Protein AF-A0A523AVU7-F1 (afdb_monomer_lite)

Secondary structure (DSSP, 8-state):
---EEE-HHHHHHH--HHHHHHHHHHHHHHHHTT-EE-PPPEEEEEGGGTEEEEEEEEEETTTTEEEEEEEEE-TTGGGGT--SEEEEEEEE-TTT--EEEEEE-HHHHHHHHHHHHHHHHHHHS-TT------S--SHHHHHHHH-

pLDDT: mean 96.7, std 2.9, range [71.38, 98.81]

Radius of gyration: 16.62 Å; chains: 1; bounding box: 50×32×41 Å

Foldseek 3Di:
DDAAEAEPVNCVVVDDLVVLLVVLLVVVVQVVVVQKDWDDKDKDDDVVQQKIKIKTWMAGNVVQWTKIKIKMAGPCCVVVVGDRIWMWMWTARNVPRDTHYIYTCPVVVLSNLLSNLVNCCVVPPDPPDDDDDDDDDDSNSVNVVVD

Sequence (147 aa):
MRVLLLRESEIKELLSMRESIAAVEEAFRQKGEGKVQMPPKSYIFFPKYEGDFRVMPAYLEVGEEAGVKVVNVHPGNPKRGLPTIMATILLIDPSTGVPLAIMGGALITALRTGAAGGVAARYLARKDSRVVGMVGAGVQARAQLRA

Structure (mmCIF, N/CA/C/O backbone):
data_AF-A0A523AVU7-F1
#
_entry.id   AF-A0A523AVU7-F1
#
loop_
_atom_site.group_PDB
_atom_site.id
_atom_site.type_symbol
_atom_site.label_atom_id
_atom_site.label_alt_id
_atom_site.label_comp_id
_atom_site.label_asym_id
_atom_site.label_entity_id
_atom_site.label_seq_id
_atom_site.pdbx_PDB_ins_code
_atom_site.Cartn_x
_atom_site.Cartn_y
_atom_site.Cartn_z
_atom_site.occupancy
_atom_site.B_iso_or_equiv
_atom_site.auth_seq_id
_atom_site.auth_comp_id
_atom_site.auth_asym_id
_atom_site.auth_atom_id
_atom_site.pdbx_PDB_model_num
ATOM 1 N N . MET A 1 1 ? 22.924 -10.688 11.057 1.00 71.38 1 MET A N 1
ATOM 2 C CA . MET A 1 1 ? 21.687 -9.965 10.688 1.00 71.38 1 MET A CA 1
ATOM 3 C C . MET A 1 1 ? 20.763 -10.934 9.966 1.00 71.38 1 MET A C 1
ATOM 5 O O . MET A 1 1 ? 21.224 -11.574 9.029 1.00 71.38 1 MET A O 1
ATOM 9 N N . ARG A 1 2 ? 19.515 -11.102 10.417 1.00 88.19 2 ARG A N 1
ATOM 10 C CA . ARG A 1 2 ? 18.530 -11.995 9.783 1.00 88.19 2 ARG A CA 1
ATOM 11 C C . ARG A 1 2 ? 17.360 -11.144 9.297 1.00 88.19 2 ARG A C 1
ATOM 13 O O . ARG A 1 2 ? 16.652 -10.589 10.123 1.00 88.19 2 ARG A O 1
ATOM 20 N N . VAL A 1 3 ? 17.191 -11.045 7.981 1.00 96.69 3 VAL A N 1
ATOM 21 C CA . VAL A 1 3 ? 16.072 -10.326 7.352 1.00 96.69 3 VAL A CA 1
ATOM 22 C C . VAL A 1 3 ? 14.966 -11.331 7.053 1.00 96.69 3 VAL A C 1
ATOM 24 O O . VAL A 1 3 ? 15.235 -12.379 6.461 1.00 96.69 3 VAL A O 1
ATOM 27 N N . LEU A 1 4 ? 13.735 -11.038 7.467 1.00 98.06 4 LEU A N 1
ATOM 28 C CA . LEU A 1 4 ? 12.583 -11.882 7.159 1.00 98.06 4 LEU A CA 1
ATOM 29 C C . LEU A 1 4 ? 12.179 -11.707 5.689 1.00 98.06 4 LEU A C 1
ATOM 31 O O . LEU A 1 4 ? 12.066 -10.586 5.201 1.00 98.06 4 LEU A O 1
ATOM 35 N N . LEU A 1 5 ? 11.930 -12.808 4.984 1.00 98.12 5 LEU A N 1
ATOM 36 C CA . LEU A 1 5 ? 11.362 -12.777 3.637 1.00 98.12 5 LEU A CA 1
ATOM 37 C C . LEU A 1 5 ? 9.912 -13.246 3.706 1.00 98.12 5 LEU A C 1
ATOM 39 O O . LEU A 1 5 ? 9.667 -14.369 4.136 1.00 98.12 5 LEU A O 1
ATOM 43 N N . LEU A 1 6 ? 8.972 -12.401 3.276 1.00 97.88 6 LEU A N 1
ATOM 44 C CA . LEU A 1 6 ? 7.550 -12.748 3.201 1.00 97.88 6 LEU A CA 1
ATOM 45 C C . LEU A 1 6 ? 7.078 -12.761 1.751 1.00 97.88 6 LEU A C 1
ATOM 47 O O . LEU A 1 6 ? 7.090 -11.746 1.045 1.00 97.88 6 LEU A O 1
ATOM 51 N N . ARG A 1 7 ? 6.629 -13.929 1.304 1.00 95.81 7 ARG A N 1
ATOM 52 C CA . ARG A 1 7 ? 6.039 -14.131 -0.018 1.00 95.81 7 ARG A CA 1
ATOM 53 C C . ARG A 1 7 ? 4.612 -13.594 -0.037 1.00 95.81 7 ARG A C 1
ATOM 55 O O . ARG A 1 7 ? 3.928 -13.566 0.981 1.00 95.81 7 ARG A O 1
ATOM 62 N N . GLU A 1 8 ? 4.115 -13.256 -1.225 1.00 92.19 8 GLU A N 1
ATOM 63 C CA . GLU A 1 8 ? 2.710 -12.851 -1.422 1.00 92.19 8 GLU A CA 1
ATOM 64 C C . GLU A 1 8 ? 1.706 -13.871 -0.852 1.00 92.19 8 GLU A C 1
ATOM 66 O O . GLU A 1 8 ? 0.659 -13.485 -0.335 1.00 92.19 8 GLU A O 1
ATOM 71 N N . SER A 1 9 ? 2.023 -15.171 -0.914 1.00 93.69 9 SER A N 1
ATOM 72 C CA . SER A 1 9 ? 1.179 -16.231 -0.348 1.00 93.69 9 SER A CA 1
ATOM 73 C C . SER A 1 9 ? 1.063 -16.144 1.172 1.00 93.69 9 SER A C 1
ATOM 75 O O . SER A 1 9 ? -0.029 -16.314 1.697 1.00 93.69 9 SER A O 1
ATOM 77 N N . GLU A 1 10 ? 2.158 -15.830 1.864 1.00 96.44 10 GLU A N 1
ATOM 78 C CA . GLU A 1 10 ? 2.186 -15.694 3.326 1.00 96.44 10 GLU A CA 1
ATOM 79 C C . GLU A 1 10 ? 1.459 -14.417 3.752 1.00 96.44 10 GLU A C 1
ATOM 81 O O . GLU A 1 10 ? 0.654 -14.425 4.674 1.00 96.44 10 GLU A O 1
ATOM 86 N N . ILE A 1 11 ? 1.642 -13.324 3.008 1.00 95.50 11 ILE A N 1
ATOM 87 C CA . ILE A 1 11 ? 0.934 -12.060 3.255 1.00 95.50 11 ILE A CA 1
ATOM 88 C C . ILE A 1 11 ? -0.582 -12.243 3.167 1.00 95.50 11 ILE A C 1
ATOM 90 O O . ILE A 1 11 ? -1.322 -11.660 3.956 1.00 95.50 11 ILE A O 1
ATOM 94 N N . LYS A 1 12 ? -1.057 -13.061 2.223 1.00 93.25 12 LYS A N 1
ATOM 95 C CA . LYS A 1 12 ? -2.485 -13.357 2.064 1.00 93.25 12 LYS A CA 1
ATOM 96 C C . LYS A 1 12 ? -3.096 -14.035 3.291 1.00 93.25 12 LYS A C 1
ATOM 98 O O . LYS A 1 12 ? -4.284 -13.849 3.538 1.00 93.25 12 LYS A O 1
ATOM 103 N N . GLU A 1 13 ? -2.310 -14.814 4.022 1.00 95.81 13 GLU A N 1
ATOM 104 C CA . GLU A 1 13 ? -2.744 -15.497 5.244 1.00 95.81 13 GLU A CA 1
ATOM 105 C C . GLU A 1 13 ? -2.652 -14.588 6.477 1.00 95.81 13 GLU A C 1
ATOM 107 O O . GLU A 1 13 ? -3.384 -14.792 7.440 1.00 95.81 13 GLU A O 1
ATOM 112 N N . LEU A 1 14 ? -1.793 -13.564 6.428 1.00 96.19 14 LEU A N 1
ATOM 113 C CA . LEU A 1 14 ? -1.485 -12.685 7.559 1.00 96.19 14 LEU A CA 1
ATOM 114 C C . LEU A 1 14 ? -2.253 -11.357 7.569 1.00 96.19 14 LEU A C 1
ATOM 116 O O . LEU A 1 14 ? -2.301 -10.712 8.610 1.00 96.19 14 LEU A O 1
ATOM 120 N N . LEU A 1 15 ? -2.796 -10.908 6.431 1.00 95.94 15 LEU A N 1
ATOM 121 C CA . LEU A 1 15 ? -3.375 -9.569 6.305 1.00 95.94 15 LEU A CA 1
ATOM 122 C C . LEU A 1 15 ? -4.810 -9.595 5.770 1.00 95.94 15 LEU A C 1
ATOM 124 O O . LEU A 1 15 ? -5.065 -9.965 4.620 1.00 95.94 15 LEU A O 1
ATOM 128 N N . SER A 1 16 ? -5.749 -9.096 6.573 1.00 97.38 16 SER A N 1
ATOM 129 C CA . SER A 1 16 ? -7.146 -8.911 6.175 1.00 97.38 16 SER A CA 1
ATOM 130 C C . SER A 1 16 ? -7.462 -7.486 5.695 1.00 97.38 16 SER A C 1
ATOM 132 O O . SER A 1 16 ? -6.743 -6.518 5.963 1.00 97.38 16 SER A O 1
ATOM 134 N N . MET A 1 17 ? -8.601 -7.328 5.004 1.00 97.94 17 MET A N 1
ATOM 135 C CA . MET A 1 17 ? -9.120 -6.001 4.637 1.00 97.94 17 MET A CA 1
ATOM 136 C C . MET A 1 17 ? -9.482 -5.166 5.873 1.00 97.94 17 MET A C 1
ATOM 138 O O . MET A 1 17 ? -9.216 -3.970 5.904 1.00 97.94 17 MET A O 1
ATOM 142 N N . ARG A 1 18 ? -10.047 -5.792 6.914 1.00 98.00 18 ARG A N 1
ATOM 143 C CA . ARG A 1 18 ? -10.430 -5.103 8.154 1.00 98.00 18 ARG A CA 1
ATOM 144 C C . ARG A 1 18 ? -9.218 -4.482 8.849 1.00 98.00 18 ARG A C 1
ATOM 146 O O . ARG A 1 18 ? -9.272 -3.315 9.225 1.00 98.00 18 ARG A O 1
ATOM 153 N N . GLU A 1 19 ? -8.137 -5.244 8.988 1.00 97.94 19 GLU A N 1
ATOM 154 C CA . GLU A 1 19 ? -6.875 -4.747 9.555 1.00 97.94 19 GLU A CA 1
ATOM 155 C C . GLU A 1 19 ? -6.265 -3.664 8.668 1.00 97.94 19 GLU A C 1
ATOM 157 O O . GLU A 1 19 ? -5.802 -2.645 9.171 1.00 97.94 19 GLU A O 1
ATOM 162 N N . SER A 1 20 ? -6.348 -3.830 7.344 1.00 98.38 20 SER A N 1
ATOM 163 C CA . SER A 1 20 ? -5.880 -2.818 6.393 1.00 98.38 20 SER A CA 1
ATOM 164 C C . SER A 1 20 ? -6.632 -1.489 6.540 1.00 98.38 20 SER A C 1
ATOM 166 O O . SER A 1 20 ? -6.003 -0.438 6.479 1.00 98.38 20 SER A O 1
ATOM 168 N N . ILE A 1 21 ? -7.954 -1.510 6.752 1.00 98.75 21 ILE A N 1
ATOM 169 C CA . ILE A 1 21 ? -8.760 -0.304 7.016 1.00 98.75 21 ILE A CA 1
ATOM 170 C C . ILE A 1 21 ? -8.300 0.375 8.300 1.00 98.75 21 ILE A C 1
ATOM 172 O O . ILE A 1 21 ? -8.019 1.569 8.267 1.00 98.75 21 ILE A O 1
ATOM 176 N N . ALA A 1 22 ? -8.171 -0.377 9.395 1.00 98.31 22 ALA A N 1
ATOM 177 C CA . ALA A 1 22 ? -7.743 0.177 10.677 1.00 98.31 22 ALA A CA 1
ATOM 178 C C . ALA A 1 22 ? -6.342 0.808 10.592 1.00 98.31 22 ALA A C 1
ATOM 180 O O . ALA A 1 22 ? -6.157 1.950 11.003 1.00 98.31 22 ALA A O 1
ATOM 181 N N . ALA A 1 23 ? -5.377 0.106 9.988 1.00 98.00 23 ALA A N 1
ATOM 182 C CA . ALA A 1 23 ? -4.013 0.605 9.822 1.00 98.00 23 ALA A CA 1
ATOM 183 C C . ALA A 1 23 ? -3.950 1.854 8.926 1.00 98.00 23 ALA A C 1
ATOM 185 O O . ALA A 1 23 ? -3.214 2.795 9.212 1.00 98.00 23 ALA A O 1
ATOM 186 N N . VAL A 1 24 ? -4.729 1.890 7.839 1.00 98.62 24 VAL A N 1
ATOM 187 C CA . VAL A 1 24 ? -4.770 3.047 6.933 1.00 98.62 24 VAL A CA 1
ATOM 188 C C . VAL A 1 24 ? -5.460 4.251 7.577 1.00 98.62 24 VAL A C 1
ATOM 190 O O . VAL A 1 24 ? -4.990 5.374 7.404 1.00 98.62 24 VAL A O 1
ATOM 193 N N . GLU A 1 25 ? -6.552 4.038 8.310 1.00 98.69 25 GLU A N 1
ATOM 194 C CA . GLU A 1 25 ? -7.254 5.087 9.058 1.00 98.69 25 GLU A CA 1
ATOM 195 C C . GLU A 1 25 ? -6.325 5.735 10.088 1.00 98.69 25 GLU A C 1
ATOM 197 O O . GLU A 1 25 ? -6.197 6.959 10.129 1.00 98.69 25 GLU A O 1
ATOM 202 N N . GLU A 1 26 ? -5.600 4.908 10.839 1.00 98.31 26 GLU A N 1
ATOM 203 C CA . GLU A 1 26 ? -4.608 5.353 11.812 1.00 98.31 26 GLU A CA 1
ATOM 204 C C . GLU A 1 26 ? -3.449 6.113 11.150 1.00 98.31 26 GLU A C 1
ATOM 206 O O . GLU A 1 26 ? -3.107 7.214 11.580 1.00 98.31 26 GLU A O 1
ATOM 211 N N . ALA A 1 27 ? -2.904 5.607 10.040 1.00 98.31 27 ALA A N 1
ATOM 212 C CA . ALA A 1 27 ? -1.852 6.302 9.298 1.00 98.31 27 ALA A CA 1
ATOM 213 C C . ALA A 1 27 ? -2.307 7.682 8.782 1.00 98.31 27 ALA A C 1
ATOM 215 O O . ALA A 1 27 ? -1.539 8.648 8.821 1.00 98.31 27 ALA A O 1
ATOM 216 N N . PHE A 1 28 ? -3.556 7.812 8.316 1.00 98.50 28 PHE A N 1
ATOM 217 C CA . PHE A 1 28 ? -4.116 9.111 7.933 1.00 98.50 28 PHE A CA 1
ATOM 218 C C . PHE A 1 28 ? -4.288 10.045 9.131 1.00 98.50 28 PHE A C 1
ATOM 220 O O . PHE A 1 28 ? -3.967 11.229 9.008 1.00 98.50 28 PHE A O 1
ATOM 227 N N . ARG A 1 29 ? -4.744 9.532 10.280 1.00 98.44 29 ARG A N 1
ATOM 228 C CA . ARG A 1 29 ? -4.852 10.308 11.523 1.00 98.44 29 ARG A CA 1
ATOM 229 C C . ARG A 1 29 ? -3.492 10.860 11.939 1.00 98.44 29 ARG A C 1
ATOM 231 O O . ARG A 1 29 ? -3.347 12.073 12.066 1.00 98.44 29 ARG A O 1
ATOM 238 N N . GLN A 1 30 ? -2.478 10.002 12.057 1.00 98.38 30 GLN A N 1
ATOM 239 C CA . GLN A 1 30 ? -1.116 10.422 12.399 1.00 98.38 30 GLN A CA 1
ATOM 240 C C . GLN A 1 30 ? -0.558 11.434 11.395 1.00 98.38 30 GLN A C 1
ATOM 242 O O . GLN A 1 30 ? 0.102 12.400 11.784 1.00 98.38 30 GLN A O 1
ATOM 247 N N . LYS A 1 31 ? -0.851 11.257 10.097 1.00 98.12 31 LYS A N 1
ATOM 248 C CA . LYS A 1 31 ? -0.447 12.223 9.071 1.00 98.12 31 LYS A CA 1
ATOM 249 C C . LYS A 1 31 ? -1.105 13.585 9.280 1.00 98.12 31 LYS A C 1
ATOM 251 O O . LYS A 1 31 ? -0.419 14.595 9.145 1.00 98.12 31 LYS A O 1
ATOM 256 N N . GLY A 1 32 ? -2.397 13.613 9.608 1.00 98.06 32 GLY A N 1
ATOM 257 C CA . GLY A 1 32 ? -3.128 14.836 9.950 1.00 98.06 32 GLY A CA 1
ATOM 258 C C . GLY A 1 32 ? -2.589 15.527 11.206 1.00 98.06 32 GLY A C 1
ATOM 259 O O . GLY A 1 32 ? -2.609 16.749 11.286 1.00 98.06 32 GLY A O 1
ATOM 260 N N . GLU A 1 33 ? -2.034 14.756 12.141 1.00 98.19 33 GLU A N 1
ATOM 261 C CA . GLU A 1 33 ? -1.370 15.250 13.355 1.00 98.19 33 GLU A CA 1
ATOM 262 C C . GLU A 1 33 ? 0.093 15.676 13.139 1.00 98.19 33 GLU A C 1
ATOM 264 O O . GLU A 1 33 ? 0.752 16.100 14.084 1.00 98.19 33 GLU A O 1
ATOM 269 N N . GLY A 1 34 ? 0.626 15.560 11.918 1.00 98.12 34 GLY A N 1
ATOM 270 C CA . GLY A 1 34 ? 2.006 15.940 11.606 1.00 98.12 34 GLY A CA 1
ATOM 271 C C . GLY A 1 34 ? 3.075 14.927 12.032 1.00 98.12 34 GLY A C 1
ATOM 272 O O . GLY A 1 34 ? 4.254 15.230 11.908 1.00 98.12 34 GLY A O 1
ATOM 273 N N . LYS A 1 35 ? 2.693 13.717 12.458 1.00 98.44 35 LYS A N 1
ATOM 274 C CA . LYS A 1 35 ? 3.594 12.681 13.011 1.00 98.44 35 LYS A CA 1
ATOM 275 C C . LYS A 1 35 ? 4.123 11.689 11.966 1.00 98.44 35 LYS A C 1
ATOM 277 O O . LYS A 1 35 ? 4.449 10.546 12.277 1.00 98.44 35 LYS A O 1
ATOM 282 N N . VAL A 1 36 ? 4.120 12.091 10.693 1.00 98.50 36 VAL A N 1
ATOM 283 C CA . VAL A 1 36 ? 4.467 11.215 9.564 1.00 98.50 36 VAL A CA 1
ATOM 284 C C . VAL A 1 36 ? 5.353 11.940 8.566 1.00 98.50 36 VAL A C 1
ATOM 286 O O . VAL A 1 36 ? 4.927 12.897 7.897 1.00 98.50 36 VAL A O 1
ATOM 289 N N . GLN A 1 37 ? 6.545 11.389 8.361 1.00 98.44 37 GLN A N 1
ATOM 290 C CA . GLN A 1 37 ? 7.455 11.782 7.296 1.00 98.44 37 GLN A CA 1
ATOM 291 C C . GLN A 1 37 ? 7.164 10.940 6.053 1.00 98.44 37 GLN A C 1
ATOM 293 O O . GLN A 1 37 ? 7.280 9.719 6.050 1.00 98.44 37 GLN A O 1
ATOM 298 N N . MET A 1 38 ? 6.747 11.598 4.975 1.00 98.12 38 MET A N 1
ATOM 299 C CA . MET A 1 38 ? 6.427 10.945 3.704 1.00 98.12 38 MET A CA 1
ATOM 300 C C . MET A 1 38 ? 6.775 11.915 2.572 1.00 98.12 38 MET A C 1
ATOM 302 O O . MET A 1 38 ? 5.926 12.733 2.200 1.00 98.12 38 MET A O 1
ATOM 306 N N . PRO A 1 39 ? 8.025 11.903 2.077 1.00 98.12 39 PRO A N 1
ATOM 307 C CA . PRO A 1 39 ? 8.437 12.796 1.005 1.00 98.12 39 PRO A CA 1
ATOM 308 C C . PRO A 1 39 ? 7.729 12.440 -0.315 1.00 98.12 39 PRO A C 1
ATOM 310 O O . PRO A 1 39 ? 7.121 11.368 -0.443 1.00 98.12 39 PRO A O 1
ATOM 313 N N . PRO A 1 40 ? 7.803 13.323 -1.328 1.00 97.88 40 PRO A N 1
ATOM 314 C CA . PRO A 1 40 ? 7.349 13.000 -2.671 1.00 97.88 40 PRO A CA 1
ATOM 315 C C . PRO A 1 40 ? 7.984 11.707 -3.191 1.00 97.88 40 PRO A C 1
ATOM 317 O O . PRO A 1 40 ? 9.138 11.392 -2.907 1.00 97.88 40 PRO A O 1
ATOM 320 N N . LYS A 1 41 ? 7.217 10.956 -3.981 1.00 97.38 41 LYS A N 1
ATOM 321 C CA . LYS A 1 41 ? 7.700 9.714 -4.590 1.00 97.38 41 LYS A CA 1
ATOM 322 C C . LYS A 1 41 ? 8.752 10.033 -5.647 1.00 97.38 41 LYS A C 1
ATOM 324 O O . LYS A 1 41 ? 8.540 10.937 -6.455 1.00 97.38 41 LYS A O 1
ATOM 329 N N . SER A 1 42 ? 9.797 9.220 -5.718 1.00 98.12 42 SER A N 1
ATOM 330 C CA . SER A 1 42 ? 10.746 9.252 -6.834 1.00 98.12 42 SER A CA 1
ATOM 331 C C . SER A 1 42 ? 10.242 8.370 -7.971 1.00 98.12 42 SER A C 1
ATOM 333 O O . SER A 1 42 ? 9.710 7.288 -7.713 1.00 98.12 42 SER A O 1
ATOM 335 N N . TYR A 1 43 ? 10.427 8.812 -9.214 1.00 98.12 43 TYR A N 1
ATOM 336 C CA . TYR A 1 43 ? 10.002 8.100 -10.420 1.00 98.12 43 TYR A CA 1
ATOM 337 C C . TYR A 1 43 ? 11.193 7.860 -11.340 1.00 98.12 43 TYR A C 1
ATOM 339 O O . TYR A 1 43 ? 12.020 8.750 -11.531 1.00 98.12 43 TYR A O 1
ATOM 347 N N . ILE A 1 44 ? 11.226 6.688 -11.965 1.00 98.12 44 ILE A N 1
ATOM 348 C CA . ILE A 1 44 ? 12.037 6.431 -13.152 1.00 98.12 44 ILE A CA 1
ATOM 349 C C . ILE A 1 44 ? 11.111 5.889 -14.230 1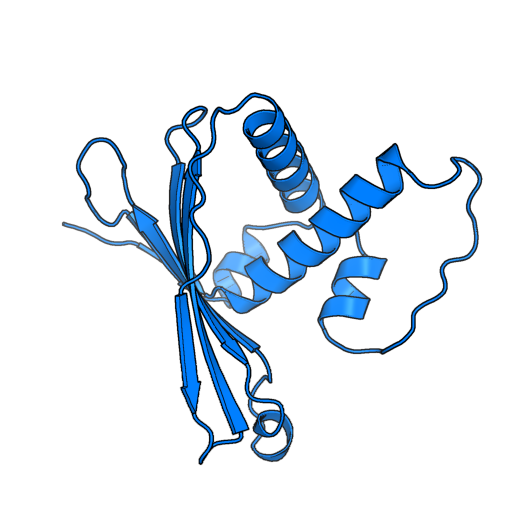.00 98.12 44 ILE A C 1
ATOM 351 O O . ILE A 1 44 ? 10.391 4.914 -14.015 1.00 98.12 44 ILE A O 1
ATOM 355 N N . PHE A 1 45 ? 11.141 6.534 -15.389 1.00 98.12 45 PHE A N 1
ATOM 356 C CA . PHE A 1 45 ? 10.336 6.152 -16.537 1.00 98.12 45 PHE A CA 1
ATOM 357 C C . PHE A 1 45 ? 11.141 5.266 -17.478 1.00 98.12 45 PHE A C 1
ATOM 359 O O . PHE A 1 45 ? 12.330 5.483 -17.713 1.00 98.12 45 PHE A O 1
ATOM 366 N N . PHE A 1 46 ? 10.457 4.302 -18.077 1.00 97.69 46 PHE A N 1
ATOM 367 C CA . PHE A 1 46 ? 10.977 3.405 -19.093 1.00 97.69 46 PHE A CA 1
ATOM 368 C C . PHE A 1 46 ? 10.203 3.605 -20.405 1.00 97.69 46 PHE A C 1
ATOM 370 O O . PHE A 1 46 ? 9.396 2.744 -20.759 1.00 97.69 46 PHE A O 1
ATOM 377 N N . PRO A 1 47 ? 10.425 4.702 -21.163 1.00 97.00 47 PRO A N 1
ATOM 378 C CA . PRO A 1 47 ? 9.657 4.978 -22.382 1.00 97.00 47 PRO A CA 1
ATOM 379 C C . PRO A 1 47 ? 9.689 3.824 -23.390 1.00 97.00 47 PRO A C 1
ATOM 381 O O . PRO A 1 47 ? 8.660 3.454 -23.941 1.00 97.00 47 PRO A O 1
ATOM 384 N N . LYS A 1 48 ? 10.856 3.181 -23.550 1.00 97.50 48 LYS A N 1
ATOM 385 C CA . LYS A 1 48 ? 11.042 2.010 -24.424 1.00 97.50 48 LYS A CA 1
ATOM 386 C C . LYS A 1 48 ? 10.146 0.817 -24.059 1.00 97.50 48 LYS A C 1
ATOM 388 O O . LYS A 1 48 ? 9.836 0.010 -24.928 1.00 97.50 48 LYS A O 1
ATOM 393 N N . TYR A 1 49 ? 9.781 0.676 -22.787 1.00 96.25 49 TYR A N 1
ATOM 394 C CA . TYR A 1 49 ? 9.033 -0.473 -22.266 1.00 96.25 49 TYR A CA 1
ATOM 395 C C . TYR A 1 49 ? 7.620 -0.102 -21.805 1.00 96.25 49 TYR A C 1
ATOM 397 O O . TYR A 1 49 ? 6.963 -0.927 -21.171 1.00 96.25 49 TYR A O 1
ATOM 405 N N . GLU A 1 50 ? 7.171 1.123 -22.100 1.00 95.69 50 GLU A N 1
ATOM 406 C CA . GLU A 1 50 ? 5.867 1.652 -21.689 1.00 95.69 50 GLU A CA 1
ATOM 407 C C . GLU A 1 50 ? 5.602 1.442 -20.189 1.00 95.69 50 GLU A C 1
ATOM 409 O O . GLU A 1 50 ? 4.546 0.957 -19.784 1.00 95.69 50 GLU A O 1
ATOM 414 N N . GLY A 1 51 ? 6.585 1.754 -19.345 1.00 97.25 51 GLY A N 1
ATOM 415 C CA . GLY A 1 51 ? 6.482 1.499 -17.914 1.00 97.25 51 GLY A CA 1
ATOM 416 C C . GLY A 1 51 ? 7.204 2.517 -17.051 1.00 97.25 51 GLY A C 1
ATOM 417 O O . GLY A 1 51 ? 7.896 3.408 -17.539 1.00 97.25 51 GLY A O 1
ATOM 418 N N . ASP A 1 52 ? 7.040 2.365 -15.746 1.00 97.88 52 ASP A N 1
ATOM 419 C CA . ASP A 1 52 ? 7.795 3.097 -14.737 1.00 97.88 52 ASP A CA 1
ATOM 420 C C . ASP A 1 52 ? 8.141 2.194 -13.548 1.00 97.88 52 ASP A C 1
ATOM 422 O O . ASP A 1 52 ? 7.604 1.088 -13.398 1.00 97.88 52 ASP A O 1
ATOM 426 N N . PHE A 1 53 ? 9.022 2.687 -12.682 1.00 96.19 53 PHE A N 1
ATOM 427 C CA . PHE A 1 53 ? 9.001 2.304 -11.279 1.00 96.19 53 PHE A CA 1
ATOM 428 C C . PHE A 1 53 ? 9.087 3.521 -10.367 1.00 96.19 53 PHE A C 1
ATOM 430 O O . PHE A 1 53 ? 9.502 4.613 -10.760 1.00 96.19 53 PHE A O 1
ATOM 437 N N . ARG A 1 54 ? 8.644 3.316 -9.129 1.00 98.12 54 ARG A N 1
ATOM 438 C CA . ARG A 1 54 ? 8.447 4.363 -8.136 1.00 98.12 54 ARG A CA 1
ATOM 439 C C . ARG A 1 54 ? 8.983 3.909 -6.797 1.00 98.12 54 ARG A C 1
ATOM 441 O O . ARG A 1 54 ? 8.762 2.761 -6.409 1.00 98.12 54 ARG A O 1
ATOM 448 N N . VAL A 1 55 ? 9.606 4.831 -6.079 1.00 98.56 55 VAL A N 1
ATOM 449 C CA . VAL A 1 55 ? 10.085 4.620 -4.712 1.00 98.56 55 VAL A CA 1
ATOM 450 C C . VAL A 1 55 ? 9.251 5.480 -3.773 1.00 98.56 55 VAL A C 1
ATOM 452 O O . VAL A 1 55 ? 9.091 6.681 -3.989 1.00 98.56 55 VAL A O 1
ATOM 455 N N . MET A 1 56 ? 8.663 4.842 -2.765 1.00 98.62 56 MET A N 1
ATOM 456 C CA . MET A 1 56 ? 7.732 5.459 -1.822 1.00 98.62 56 MET A CA 1
ATOM 457 C C . MET A 1 56 ? 8.184 5.178 -0.382 1.00 98.62 56 MET A C 1
ATOM 459 O O . MET A 1 56 ? 7.717 4.192 0.196 1.00 98.62 56 MET A O 1
ATOM 463 N N . PRO A 1 57 ? 9.108 5.975 0.179 1.00 98.50 57 PRO A N 1
ATOM 464 C CA . PRO A 1 57 ? 9.497 5.854 1.577 1.00 98.50 57 PRO A CA 1
ATOM 465 C C . PRO A 1 57 ? 8.488 6.559 2.492 1.00 98.50 57 PRO A C 1
ATOM 467 O O . PRO A 1 57 ? 7.881 7.564 2.108 1.00 98.50 57 PRO A O 1
ATOM 470 N N . ALA A 1 58 ? 8.318 6.036 3.700 1.00 98.56 58 ALA A N 1
ATOM 471 C CA . ALA A 1 58 ? 7.573 6.681 4.771 1.00 98.56 58 ALA A CA 1
ATOM 472 C C . ALA A 1 58 ? 8.135 6.273 6.139 1.00 98.56 58 ALA A C 1
ATOM 474 O O . ALA A 1 58 ? 8.676 5.176 6.292 1.00 98.56 58 ALA A O 1
ATOM 475 N N . TYR A 1 59 ? 7.971 7.162 7.111 1.00 98.62 59 TYR A N 1
ATOM 476 C CA . TYR A 1 59 ? 8.230 6.921 8.523 1.00 98.62 59 TYR A CA 1
ATOM 477 C C . TYR A 1 59 ? 7.064 7.473 9.348 1.00 98.62 59 TYR A C 1
ATOM 479 O O . TYR A 1 59 ? 6.674 8.634 9.175 1.00 98.62 59 TYR A O 1
ATOM 487 N N . LEU A 1 60 ? 6.486 6.619 10.188 1.00 98.12 60 LEU A N 1
ATOM 488 C CA . LEU A 1 60 ? 5.452 6.948 11.161 1.00 98.12 60 LEU A CA 1
ATOM 489 C C . LEU A 1 60 ? 6.123 7.002 12.537 1.00 98.12 60 LEU A C 1
ATOM 491 O O . LEU A 1 60 ? 6.723 6.027 12.981 1.00 98.12 60 LEU A O 1
ATOM 495 N N . GLU A 1 61 ? 6.053 8.157 13.199 1.00 95.38 61 GLU A N 1
ATOM 496 C CA . GLU A 1 61 ? 6.695 8.343 14.508 1.00 95.38 61 GLU A CA 1
ATOM 497 C C . GLU A 1 61 ? 5.970 7.564 15.608 1.00 95.38 61 GLU A C 1
ATOM 499 O O . GLU A 1 61 ? 6.593 7.048 16.532 1.00 95.38 61 GLU A O 1
ATOM 504 N N . VAL A 1 62 ? 4.642 7.461 15.513 1.00 91.31 62 VAL A N 1
ATOM 505 C CA . VAL A 1 62 ? 3.832 6.716 16.479 1.00 91.31 62 VAL A CA 1
ATOM 506 C C . VAL A 1 62 ? 3.766 5.263 16.037 1.00 91.31 62 VAL A C 1
ATOM 508 O O . VAL A 1 62 ? 3.028 4.945 15.111 1.00 91.31 62 VAL A O 1
ATOM 511 N N . GLY A 1 63 ? 4.497 4.408 16.753 1.00 90.00 63 GLY A N 1
ATOM 512 C CA . GLY A 1 63 ? 4.655 2.989 16.423 1.00 90.00 63 GLY A CA 1
ATOM 513 C C . GLY A 1 63 ? 6.034 2.647 15.853 1.00 90.00 63 GLY A C 1
ATOM 514 O O . GLY A 1 63 ? 6.360 1.470 15.730 1.00 90.00 63 GLY A O 1
ATOM 515 N N . GLU A 1 64 ? 6.868 3.664 15.597 1.00 95.38 64 GLU A N 1
ATOM 516 C CA . GLU A 1 64 ? 8.252 3.512 15.138 1.00 95.38 64 GLU A CA 1
ATOM 517 C C . GLU A 1 64 ? 8.354 2.665 13.851 1.00 95.38 64 GLU A C 1
ATOM 519 O O . GLU A 1 64 ? 9.238 1.820 13.699 1.00 95.38 64 GLU A O 1
ATOM 524 N N . GLU A 1 65 ? 7.455 2.885 12.882 1.00 95.62 65 GLU A N 1
ATOM 525 C CA . GLU A 1 65 ? 7.467 2.149 11.617 1.00 95.62 65 GLU A CA 1
ATOM 526 C C . GLU A 1 65 ? 8.140 2.938 10.490 1.00 95.62 65 GLU A C 1
ATOM 528 O O . GLU A 1 65 ? 7.636 3.965 10.027 1.00 95.62 65 GLU A O 1
ATOM 533 N N . ALA A 1 66 ? 9.248 2.414 9.959 1.00 98.38 66 ALA A N 1
ATOM 534 C CA . ALA A 1 66 ? 9.896 2.935 8.759 1.00 98.38 66 ALA A CA 1
ATOM 535 C C . ALA A 1 66 ? 9.895 1.897 7.634 1.00 98.38 66 ALA A C 1
ATOM 537 O O . ALA A 1 66 ? 10.186 0.716 7.827 1.00 98.38 66 ALA A O 1
ATOM 538 N N . GLY A 1 67 ? 9.604 2.334 6.412 1.00 98.31 67 GLY A N 1
ATOM 539 C CA . GLY A 1 67 ? 9.637 1.432 5.272 1.00 98.31 67 GLY A CA 1
ATOM 540 C C . GLY A 1 67 ? 9.643 2.130 3.928 1.00 98.31 67 GLY A C 1
ATOM 541 O O . GLY A 1 67 ? 9.346 3.317 3.793 1.00 98.31 67 GLY A O 1
ATOM 542 N N . VAL A 1 68 ? 9.974 1.361 2.899 1.00 98.62 68 VAL A N 1
ATOM 543 C CA . VAL A 1 68 ? 9.967 1.821 1.516 1.00 98.62 68 VAL A CA 1
ATOM 544 C C . VAL A 1 68 ? 9.292 0.798 0.626 1.00 98.62 68 VAL A C 1
ATOM 546 O O . VAL A 1 68 ? 9.606 -0.392 0.647 1.00 98.62 68 VAL A O 1
ATOM 549 N N . LYS A 1 69 ? 8.360 1.274 -0.199 1.00 98.56 69 LYS A N 1
ATOM 550 C CA . LYS A 1 69 ? 7.797 0.479 -1.285 1.00 98.56 69 LYS A CA 1
ATOM 551 C C . LYS A 1 69 ? 8.463 0.838 -2.601 1.00 98.56 69 L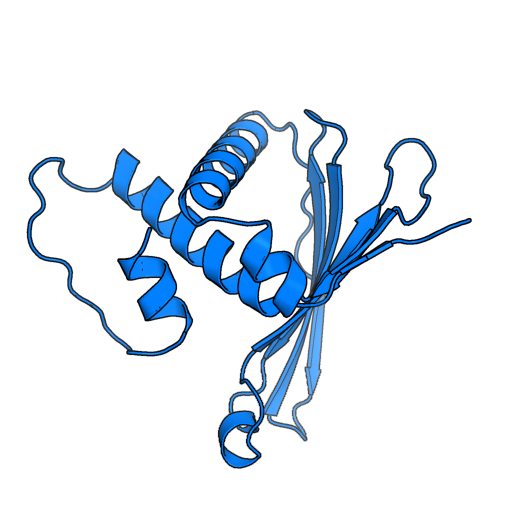YS A C 1
ATOM 553 O O . LYS A 1 69 ? 8.449 2.002 -3.002 1.00 98.56 69 LYS A O 1
ATOM 558 N N . VAL A 1 70 ? 8.934 -0.180 -3.308 1.00 98.31 70 VAL A N 1
ATOM 559 C CA . VAL A 1 70 ? 9.295 -0.094 -4.723 1.00 98.31 70 VAL A CA 1
ATOM 560 C C . VAL A 1 70 ? 8.169 -0.735 -5.520 1.00 98.31 70 VAL A C 1
ATOM 562 O O . VAL A 1 70 ? 7.811 -1.884 -5.278 1.00 98.31 70 VAL A O 1
ATOM 565 N N . VAL A 1 71 ? 7.558 0.014 -6.432 1.00 97.88 71 VAL A N 1
ATOM 566 C CA . VAL A 1 71 ? 6.420 -0.452 -7.240 1.00 97.88 71 VAL A CA 1
ATOM 567 C C . VAL A 1 71 ? 6.634 -0.082 -8.696 1.00 97.88 71 VAL A C 1
ATOM 569 O O . VAL A 1 71 ? 7.018 1.048 -8.981 1.00 97.88 71 VAL A O 1
ATOM 572 N N . ASN A 1 72 ? 6.360 -1.005 -9.613 1.00 95.94 72 ASN A N 1
ATOM 573 C CA . ASN A 1 72 ? 6.368 -0.736 -11.047 1.00 95.94 72 ASN A CA 1
ATOM 574 C C . ASN A 1 72 ? 4.947 -0.742 -11.616 1.00 95.94 72 ASN A C 1
ATOM 576 O O . ASN A 1 72 ? 4.065 -1.441 -11.111 1.00 95.94 72 ASN A O 1
ATOM 580 N N . VAL A 1 73 ? 4.740 0.010 -12.696 1.00 96.25 73 VAL A N 1
ATOM 581 C CA . VAL A 1 73 ? 3.502 -0.020 -13.482 1.00 96.25 73 VAL A CA 1
ATOM 582 C C . VAL A 1 73 ? 3.858 -0.228 -14.947 1.00 96.25 73 VAL A C 1
ATOM 584 O O . VAL A 1 73 ? 4.599 0.562 -15.517 1.00 96.25 73 VAL A O 1
ATOM 587 N N . HIS A 1 74 ? 3.383 -1.319 -15.544 1.00 97.06 74 HIS A N 1
ATOM 588 C CA . HIS A 1 74 ? 3.611 -1.673 -16.951 1.00 97.06 74 HIS A CA 1
ATOM 589 C C . HIS A 1 74 ? 2.278 -2.110 -17.578 1.00 97.06 74 HIS A C 1
ATOM 591 O O . HIS A 1 74 ? 1.892 -3.278 -17.454 1.00 97.06 74 HIS A O 1
ATOM 597 N N . PRO A 1 75 ? 1.527 -1.206 -18.233 1.00 94.25 75 PRO A N 1
ATOM 598 C CA . PRO A 1 75 ? 0.211 -1.509 -18.796 1.00 94.25 75 PRO A CA 1
ATOM 599 C C . PRO A 1 75 ? 0.202 -2.672 -19.798 1.00 94.25 75 PRO A C 1
ATOM 601 O O . PRO A 1 75 ? -0.793 -3.386 -19.876 1.00 94.25 75 PRO A O 1
ATOM 604 N N . GLY A 1 76 ? 1.307 -2.910 -20.515 1.00 95.06 76 GLY A N 1
ATOM 605 C CA . GLY A 1 76 ? 1.441 -4.005 -21.483 1.00 95.06 76 GLY A CA 1
ATOM 606 C C . GLY A 1 76 ? 1.686 -5.399 -20.886 1.00 95.06 76 GLY A C 1
ATOM 607 O O . GLY A 1 76 ? 1.529 -6.393 -21.595 1.00 95.06 76 GLY A O 1
ATOM 608 N N . ASN A 1 77 ? 2.033 -5.510 -19.598 1.00 95.44 77 ASN A N 1
ATOM 609 C CA . ASN A 1 77 ? 2.380 -6.788 -18.958 1.00 95.44 77 ASN A CA 1
ATOM 610 C C . ASN A 1 77 ? 1.314 -7.896 -19.047 1.00 95.44 77 ASN A C 1
ATOM 612 O O . ASN A 1 77 ? 1.710 -9.049 -19.236 1.00 95.44 77 ASN A O 1
ATOM 616 N N . PRO A 1 78 ? -0.003 -7.613 -18.981 1.00 93.88 78 PRO A N 1
ATOM 617 C CA . PRO A 1 78 ? -1.021 -8.654 -19.114 1.00 93.88 78 PRO A CA 1
ATOM 618 C C . PRO A 1 78 ? -0.923 -9.445 -20.424 1.00 93.88 78 PRO A C 1
ATOM 620 O O . PRO A 1 78 ? -1.179 -10.645 -20.425 1.00 93.88 78 PRO A O 1
ATOM 623 N N . LYS A 1 79 ? -0.452 -8.823 -21.518 1.00 95.25 79 LYS A N 1
ATOM 624 C CA . LYS A 1 79 ? -0.208 -9.506 -22.806 1.00 95.25 79 LYS A CA 1
ATOM 625 C C . LYS A 1 79 ? 0.895 -10.570 -22.721 1.00 95.25 79 LYS A C 1
ATOM 627 O O . LYS A 1 79 ? 1.002 -11.419 -23.595 1.00 95.25 79 LYS A O 1
ATOM 632 N N . ARG A 1 80 ? 1.723 -10.508 -21.677 1.00 95.00 80 ARG A N 1
ATOM 633 C CA . ARG A 1 80 ? 2.851 -11.405 -21.392 1.00 95.00 80 ARG A CA 1
ATOM 634 C C . ARG A 1 80 ? 2.567 -12.334 -20.205 1.00 95.00 80 ARG A C 1
ATOM 636 O O . ARG A 1 80 ? 3.494 -12.947 -19.690 1.00 95.00 80 ARG A O 1
ATOM 643 N N . GLY A 1 81 ? 1.323 -12.389 -19.721 1.00 94.44 81 GLY A N 1
ATOM 644 C CA . GLY A 1 81 ? 0.951 -13.169 -18.536 1.00 94.44 81 GLY A CA 1
ATOM 645 C C . GLY A 1 81 ? 1.457 -12.591 -17.208 1.00 94.44 81 GLY A C 1
ATOM 646 O O . GLY A 1 81 ? 1.438 -13.289 -16.199 1.00 94.44 81 GLY A O 1
ATOM 647 N N . LEU A 1 82 ? 1.906 -11.330 -17.185 1.00 94.00 82 LEU A N 1
ATOM 648 C CA . LEU A 1 82 ? 2.415 -10.663 -15.984 1.00 94.00 82 LEU A CA 1
ATOM 649 C C . LEU A 1 82 ? 1.412 -9.628 -15.441 1.00 94.00 82 LEU A C 1
ATOM 651 O O . LEU A 1 82 ? 0.666 -9.023 -16.217 1.00 94.00 82 LEU A O 1
ATOM 655 N N . PRO A 1 83 ? 1.406 -9.343 -14.126 1.00 90.81 83 PRO A N 1
ATOM 656 C CA . PRO A 1 83 ? 0.610 -8.253 -13.571 1.00 90.81 83 PRO A CA 1
ATOM 657 C C . PRO A 1 83 ? 1.062 -6.877 -14.082 1.00 90.81 83 PRO A C 1
ATOM 659 O O . PRO A 1 83 ? 2.256 -6.607 -14.232 1.00 90.81 83 PRO A O 1
ATOM 662 N N . THR A 1 84 ? 0.105 -5.963 -14.274 1.00 92.50 84 THR A N 1
ATOM 663 C CA . THR A 1 84 ? 0.390 -4.545 -14.565 1.00 92.50 84 THR A CA 1
ATOM 664 C C . THR A 1 84 ? 1.167 -3.871 -13.439 1.00 92.50 84 THR A C 1
ATOM 666 O O . THR A 1 84 ? 1.988 -3.001 -13.705 1.00 92.50 84 THR A O 1
ATOM 669 N N . ILE A 1 85 ? 0.896 -4.257 -12.190 1.00 93.62 85 ILE A N 1
ATOM 670 C CA . ILE A 1 85 ? 1.521 -3.700 -10.990 1.00 93.62 85 ILE A CA 1
ATOM 671 C C . ILE A 1 85 ? 2.201 -4.838 -10.245 1.00 93.62 85 ILE A C 1
ATOM 673 O O . ILE A 1 85 ? 1.537 -5.808 -9.880 1.00 93.62 85 ILE A O 1
ATOM 677 N N . MET A 1 86 ? 3.492 -4.693 -9.977 1.00 94.88 86 MET A N 1
ATOM 678 C CA . MET A 1 86 ? 4.217 -5.522 -9.018 1.00 94.88 86 MET A CA 1
ATOM 679 C C . MET A 1 86 ? 4.927 -4.590 -8.042 1.00 94.88 86 MET A C 1
ATOM 681 O O . MET A 1 86 ? 5.226 -3.435 -8.357 1.00 94.88 86 MET A O 1
ATOM 685 N N . ALA A 1 87 ? 5.122 -5.050 -6.816 1.00 97.06 87 ALA A N 1
ATOM 686 C CA . ALA A 1 87 ? 5.760 -4.243 -5.798 1.00 97.06 87 ALA A CA 1
ATOM 687 C C . ALA A 1 87 ? 6.501 -5.120 -4.801 1.00 97.06 87 ALA A C 1
ATOM 689 O O . ALA A 1 87 ? 6.134 -6.275 -4.593 1.00 97.06 87 ALA A O 1
ATOM 690 N N . THR A 1 88 ? 7.476 -4.507 -4.148 1.00 97.94 88 THR A N 1
ATOM 691 C CA . THR A 1 88 ? 8.212 -5.049 -3.012 1.00 97.94 88 THR A CA 1
ATOM 692 C C . THR A 1 88 ? 8.249 -3.983 -1.929 1.00 97.94 88 THR A C 1
ATOM 694 O O . THR A 1 88 ? 8.360 -2.789 -2.229 1.00 97.94 88 THR A O 1
ATOM 697 N N . ILE A 1 89 ? 8.136 -4.398 -0.673 1.00 98.56 89 ILE A N 1
ATOM 698 C CA . ILE A 1 89 ? 8.229 -3.513 0.488 1.00 98.56 89 ILE A CA 1
ATOM 699 C C . ILE A 1 89 ? 9.416 -3.953 1.336 1.00 98.56 89 ILE A C 1
ATOM 701 O O . ILE A 1 89 ? 9.555 -5.137 1.631 1.00 98.56 89 ILE A O 1
ATOM 705 N N . LEU A 1 90 ? 10.254 -2.996 1.719 1.00 98.56 90 LEU A N 1
ATOM 706 C CA .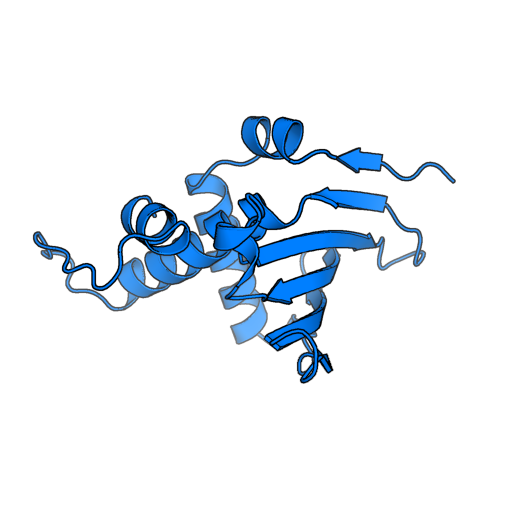 LEU A 1 90 ? 11.305 -3.159 2.715 1.00 98.56 90 LEU A CA 1
ATOM 707 C C . LEU A 1 90 ? 10.862 -2.450 3.998 1.00 98.56 90 LEU A C 1
ATOM 709 O O . LEU A 1 90 ? 10.555 -1.258 3.957 1.00 98.56 90 LEU A O 1
ATOM 713 N N . LEU A 1 91 ? 10.838 -3.183 5.108 1.00 98.38 91 LEU A N 1
ATOM 714 C CA . LEU A 1 91 ? 10.625 -2.651 6.453 1.00 98.38 91 LEU A CA 1
ATOM 715 C C . LEU A 1 91 ? 11.977 -2.471 7.148 1.00 98.38 91 LEU A C 1
ATOM 717 O O . LEU A 1 91 ? 12.846 -3.341 7.045 1.00 98.38 91 LEU A O 1
ATOM 721 N N . ILE A 1 92 ? 12.147 -1.352 7.840 1.00 98.31 92 ILE A N 1
ATOM 722 C CA . ILE A 1 92 ? 13.399 -0.921 8.460 1.00 98.31 92 ILE A CA 1
ATOM 723 C C . ILE A 1 92 ? 13.104 -0.569 9.916 1.00 98.31 92 ILE A C 1
ATOM 725 O O . ILE A 1 92 ? 12.113 0.098 10.200 1.00 98.31 92 ILE A O 1
ATOM 729 N N . ASP A 1 93 ? 13.969 -1.008 10.822 1.00 97.31 93 ASP A N 1
ATOM 730 C CA . ASP A 1 93 ? 13.974 -0.543 12.206 1.00 97.31 93 ASP A CA 1
ATOM 731 C C . ASP A 1 93 ? 14.510 0.899 12.241 1.00 97.31 93 ASP A C 1
ATOM 733 O O . ASP A 1 93 ? 15.681 1.104 11.906 1.00 97.31 93 ASP A O 1
ATOM 737 N N . PRO A 1 94 ? 13.708 1.914 12.609 1.00 97.25 94 PRO A N 1
ATOM 738 C CA . PRO A 1 94 ? 14.175 3.298 12.624 1.00 97.25 94 PRO A CA 1
ATOM 739 C C . PRO A 1 94 ? 15.222 3.575 13.711 1.00 97.25 94 PRO A C 1
ATOM 741 O O . PRO A 1 94 ? 15.977 4.535 13.572 1.00 97.25 94 PRO A O 1
ATOM 744 N N . SER A 1 95 ? 15.305 2.754 14.764 1.00 96.81 95 SER A N 1
ATOM 745 C CA . SER A 1 95 ? 16.257 2.950 15.863 1.00 96.81 95 SER A CA 1
ATOM 746 C C . SER A 1 95 ? 17.681 2.519 15.497 1.00 96.81 95 SER A C 1
ATOM 748 O O . SER A 1 95 ? 18.653 3.115 15.960 1.00 96.81 95 SER A O 1
ATOM 750 N N . THR A 1 96 ? 17.815 1.507 14.633 1.00 96.56 96 THR A N 1
ATOM 751 C CA . THR A 1 96 ? 19.112 0.918 14.254 1.00 96.56 96 THR A CA 1
ATOM 752 C C . THR A 1 96 ? 19.433 1.013 12.762 1.00 96.56 96 THR A C 1
ATOM 754 O O . THR A 1 96 ? 20.577 0.800 12.361 1.00 96.56 96 THR A O 1
ATOM 757 N N . GLY A 1 97 ? 18.440 1.297 11.916 1.00 96.06 97 GLY A N 1
ATOM 758 C CA . GLY A 1 97 ? 18.540 1.236 10.457 1.00 96.06 97 GLY A CA 1
ATOM 759 C C . GLY A 1 97 ? 18.584 -0.188 9.891 1.00 96.06 97 GLY A C 1
ATOM 760 O O . GLY A 1 97 ? 18.755 -0.364 8.682 1.00 96.06 97 GLY A O 1
ATOM 761 N N . VAL A 1 98 ? 18.450 -1.219 10.733 1.00 97.25 98 VAL A N 1
ATOM 762 C CA . VAL A 1 98 ? 18.536 -2.616 10.299 1.00 97.25 98 VAL A CA 1
ATOM 763 C C . VAL A 1 98 ? 17.298 -2.989 9.471 1.00 97.25 98 VAL A C 1
ATOM 765 O O . VAL A 1 98 ? 16.168 -2.735 9.893 1.00 97.25 98 VAL A O 1
ATOM 768 N N . PRO A 1 99 ? 17.466 -3.629 8.299 1.00 97.56 99 PRO A N 1
ATOM 769 C CA . PRO A 1 99 ? 16.342 -4.165 7.544 1.00 97.56 99 PRO A CA 1
ATOM 770 C C . PRO A 1 99 ? 15.679 -5.313 8.315 1.00 97.56 99 PRO A C 1
ATOM 772 O O . PRO A 1 99 ? 16.314 -6.325 8.616 1.00 97.56 99 PRO A O 1
ATOM 775 N N . LEU A 1 100 ? 14.386 -5.170 8.595 1.00 98.00 100 LEU A N 1
ATOM 776 C CA . LEU A 1 100 ? 13.595 -6.157 9.330 1.00 98.00 100 LEU A CA 1
ATOM 777 C C . LEU A 1 100 ? 12.996 -7.205 8.392 1.00 98.00 100 LEU A C 1
ATOM 779 O O . LEU A 1 100 ? 13.115 -8.408 8.636 1.00 98.00 100 LEU A O 1
ATOM 783 N N . ALA A 1 101 ? 12.370 -6.758 7.299 1.00 98.31 101 ALA A N 1
ATOM 784 C CA . ALA A 1 101 ? 11.677 -7.644 6.372 1.00 98.31 101 ALA A CA 1
ATOM 785 C C . ALA A 1 101 ? 11.682 -7.131 4.929 1.00 98.31 101 ALA A C 1
ATOM 787 O O . ALA A 1 101 ? 11.567 -5.931 4.688 1.00 98.31 101 ALA A O 1
ATOM 788 N N . ILE A 1 102 ? 11.728 -8.057 3.971 1.00 98.31 102 ILE A N 1
ATOM 789 C CA . ILE A 1 102 ? 11.420 -7.817 2.558 1.00 98.31 102 ILE A CA 1
ATOM 790 C C . ILE A 1 102 ? 10.175 -8.628 2.210 1.00 98.31 102 ILE A C 1
ATOM 792 O O . ILE A 1 102 ? 10.118 -9.836 2.440 1.00 98.31 102 ILE A O 1
ATOM 796 N N . MET A 1 103 ? 9.172 -7.959 1.656 1.00 98.12 103 MET A N 1
ATOM 797 C CA . MET A 1 103 ? 7.832 -8.508 1.484 1.00 98.12 103 MET A CA 1
ATOM 798 C C . MET A 1 103 ? 7.324 -8.295 0.059 1.00 98.12 103 MET A C 1
ATOM 800 O O . MET A 1 103 ? 7.602 -7.260 -0.557 1.00 98.12 103 MET A O 1
ATOM 804 N N . GLY A 1 104 ? 6.516 -9.231 -0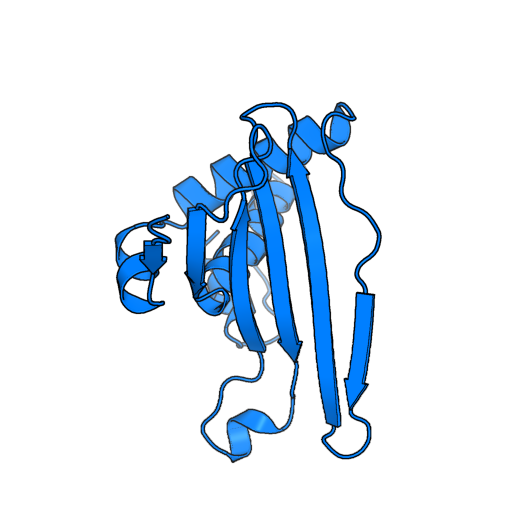.439 1.00 96.69 104 GLY A N 1
ATOM 805 C CA . GLY A 1 104 ? 5.647 -8.976 -1.591 1.00 96.69 104 GLY A CA 1
ATOM 806 C C . GLY A 1 104 ? 4.758 -7.748 -1.346 1.00 96.69 104 GLY A C 1
ATOM 807 O O . GLY A 1 104 ? 4.193 -7.571 -0.273 1.00 96.69 104 GLY A O 1
ATOM 808 N N . GLY A 1 105 ? 4.672 -6.835 -2.305 1.00 96.50 105 GLY A N 1
ATOM 809 C CA . GLY A 1 105 ? 3.956 -5.569 -2.146 1.00 96.50 105 GLY A CA 1
ATOM 810 C C . GLY A 1 105 ? 2.668 -5.460 -2.959 1.00 96.50 105 GLY A C 1
ATOM 811 O O . GLY A 1 105 ? 1.977 -4.442 -2.845 1.00 96.50 105 GLY A O 1
ATOM 812 N N . ALA A 1 106 ? 2.352 -6.429 -3.818 1.00 93.88 106 ALA A N 1
ATOM 813 C CA . ALA A 1 106 ? 1.229 -6.360 -4.745 1.00 93.88 106 ALA A CA 1
ATOM 814 C C . ALA A 1 106 ? -0.107 -6.492 -4.005 1.00 93.88 106 ALA A C 1
ATOM 816 O O . ALA A 1 106 ? -0.959 -5.605 -4.145 1.00 93.88 106 ALA A O 1
ATOM 817 N N . LEU A 1 107 ? -0.275 -7.523 -3.165 1.00 95.31 107 LEU A N 1
ATOM 818 C CA . LEU A 1 107 ? -1.484 -7.684 -2.355 1.00 95.31 107 LEU A CA 1
ATOM 819 C C . LEU A 1 107 ? -1.641 -6.538 -1.350 1.00 95.31 107 LEU A C 1
ATOM 821 O O . LEU A 1 107 ? -2.711 -5.931 -1.297 1.00 95.31 107 LEU A O 1
ATOM 825 N N . ILE A 1 108 ? -0.570 -6.176 -0.632 1.00 97.62 108 ILE A N 1
ATOM 826 C CA . ILE A 1 108 ? -0.571 -5.036 0.304 1.00 97.62 108 ILE A CA 1
ATOM 827 C C . ILE A 1 108 ? -1.001 -3.761 -0.424 1.00 97.62 108 ILE A C 1
ATOM 829 O O . ILE A 1 108 ? -1.847 -3.014 0.062 1.00 97.62 108 ILE A O 1
ATOM 833 N N . THR A 1 109 ? -0.480 -3.521 -1.633 1.00 97.25 109 THR A N 1
ATOM 834 C CA . THR A 1 109 ? -0.864 -2.356 -2.437 1.00 97.25 109 THR A CA 1
ATOM 835 C C . THR A 1 109 ? -2.341 -2.376 -2.807 1.00 97.25 109 THR A C 1
ATOM 837 O O . THR A 1 109 ? -2.952 -1.309 -2.780 1.00 97.25 109 THR A O 1
ATOM 840 N N . ALA A 1 110 ? -2.926 -3.526 -3.143 1.00 96.31 110 ALA A N 1
ATOM 841 C CA . ALA A 1 110 ? -4.355 -3.628 -3.432 1.00 96.31 110 ALA A CA 1
ATOM 842 C C . ALA A 1 110 ? -5.203 -3.367 -2.179 1.00 96.31 110 ALA A C 1
ATOM 844 O O . ALA A 1 110 ? -6.059 -2.483 -2.204 1.00 96.31 110 ALA A O 1
ATOM 845 N N . LEU A 1 111 ? -4.915 -4.062 -1.074 1.00 97.81 111 LEU A N 1
ATOM 846 C CA . LEU A 1 111 ? -5.668 -3.941 0.175 1.00 97.81 111 LEU A CA 1
ATOM 847 C C . LEU A 1 111 ? -5.611 -2.525 0.739 1.00 97.81 111 LEU A C 1
ATOM 849 O O . LEU A 1 111 ? -6.657 -1.919 0.933 1.00 97.81 111 LEU A O 1
ATOM 853 N N . ARG A 1 112 ? -4.418 -1.938 0.892 1.00 98.25 112 ARG A N 1
ATOM 854 C CA . ARG A 1 112 ? -4.277 -0.576 1.436 1.00 98.25 112 ARG A CA 1
ATOM 855 C C . ARG A 1 112 ? -4.919 0.493 0.545 1.00 98.25 112 ARG A C 1
ATOM 857 O O . ARG A 1 112 ? -5.306 1.549 1.030 1.00 98.25 112 ARG A O 1
ATOM 864 N N . THR A 1 113 ? -5.004 0.255 -0.768 1.00 98.19 113 THR A N 1
ATOM 865 C CA . THR A 1 113 ? -5.675 1.182 -1.698 1.00 98.19 113 THR A CA 1
ATOM 866 C C . THR A 1 113 ? -7.192 1.102 -1.551 1.00 98.19 113 THR A C 1
ATOM 868 O O . THR A 1 113 ? -7.837 2.145 -1.491 1.00 98.19 113 THR A O 1
ATOM 871 N N . GLY A 1 114 ? -7.747 -0.112 -1.462 1.00 98.31 114 GLY A N 1
ATOM 872 C CA . GLY A 1 114 ? -9.164 -0.318 -1.151 1.00 98.31 114 GLY A CA 1
ATOM 873 C C . GLY A 1 114 ? -9.522 0.255 0.217 1.00 98.31 114 GLY A C 1
ATOM 874 O O . GLY A 1 114 ? -10.421 1.077 0.317 1.00 98.31 114 GLY A O 1
ATOM 875 N N . ALA A 1 115 ? -8.734 -0.072 1.240 1.00 98.81 115 ALA A N 1
ATOM 876 C CA . ALA A 1 115 ? -8.876 0.440 2.597 1.00 98.81 115 ALA A CA 1
ATOM 877 C C . ALA A 1 115 ? -8.896 1.973 2.658 1.00 98.81 115 ALA A C 1
ATOM 879 O O . ALA A 1 115 ? -9.761 2.537 3.314 1.00 98.81 115 ALA A O 1
ATOM 880 N N . ALA A 1 116 ? -8.008 2.662 1.932 1.00 98.75 116 ALA A N 1
ATOM 881 C CA . ALA A 1 116 ? -8.041 4.124 1.852 1.00 98.75 116 ALA A CA 1
ATOM 882 C C . ALA A 1 116 ? -9.370 4.652 1.281 1.00 98.75 116 ALA A C 1
ATOM 884 O O . ALA A 1 116 ? -9.896 5.647 1.775 1.00 98.75 116 ALA A O 1
ATOM 885 N N . GLY A 1 117 ? -9.925 3.974 0.271 1.00 98.44 117 GLY A N 1
ATOM 886 C CA . GLY A 1 117 ? -11.254 4.278 -0.259 1.00 98.44 117 GLY A CA 1
ATOM 887 C C . GLY A 1 117 ? -12.370 4.003 0.749 1.00 98.44 117 GLY A C 1
ATOM 888 O O . GLY A 1 117 ? -13.236 4.854 0.926 1.00 98.44 117 GLY A O 1
ATOM 889 N N . GLY A 1 118 ? -12.314 2.878 1.466 1.00 98.31 118 GLY A N 1
ATOM 890 C CA . GLY A 1 118 ? -13.266 2.531 2.528 1.00 98.31 118 GLY A CA 1
ATOM 891 C C . GLY A 1 118 ? -13.251 3.528 3.693 1.00 98.31 118 GLY A C 1
ATOM 892 O O . GLY A 1 118 ? -14.306 3.970 4.145 1.00 98.31 118 GLY A O 1
ATOM 893 N N . VAL A 1 119 ? -12.064 3.967 4.129 1.00 98.75 119 VAL A N 1
ATOM 894 C CA . VAL A 1 119 ? -11.908 5.047 5.119 1.00 98.75 119 VAL A CA 1
ATOM 895 C C . VAL A 1 119 ? -12.538 6.333 4.590 1.00 98.75 119 VAL A C 1
ATOM 897 O O . VAL A 1 119 ? -13.383 6.916 5.261 1.00 98.75 119 VAL A O 1
ATOM 900 N N . ALA A 1 120 ? -12.210 6.754 3.367 1.00 98.69 120 ALA A N 1
ATOM 901 C CA . ALA A 1 120 ? -12.813 7.949 2.780 1.00 98.69 120 ALA A CA 1
ATOM 902 C C . ALA A 1 120 ? -14.348 7.846 2.709 1.00 98.69 120 ALA A C 1
ATOM 904 O O . ALA A 1 120 ? -15.047 8.772 3.114 1.00 98.69 120 ALA A O 1
ATOM 905 N N . ALA A 1 121 ? -14.885 6.707 2.265 1.00 98.19 121 ALA A N 1
ATOM 906 C CA . ALA A 1 121 ? -16.322 6.469 2.202 1.00 98.19 121 ALA A CA 1
ATOM 907 C C . ALA A 1 121 ? -16.980 6.536 3.589 1.00 98.19 121 ALA A C 1
ATOM 909 O O . ALA A 1 121 ? -18.038 7.147 3.718 1.00 98.19 121 ALA A O 1
ATOM 910 N N . ARG A 1 122 ? -16.344 5.994 4.637 1.00 97.44 122 ARG A N 1
ATOM 911 C CA . ARG A 1 122 ? -16.852 6.063 6.018 1.00 97.44 122 ARG A CA 1
ATOM 912 C C . ARG A 1 122 ? -17.090 7.500 6.483 1.00 97.44 122 ARG A C 1
ATOM 914 O O . ARG A 1 122 ? -18.098 7.757 7.136 1.00 97.44 122 ARG A O 1
ATOM 921 N N . TYR A 1 123 ? -16.168 8.410 6.173 1.00 98.19 123 TYR A N 1
ATOM 922 C CA . TYR A 1 123 ? -16.242 9.798 6.639 1.00 98.19 123 TYR A CA 1
ATOM 923 C C . TYR A 1 123 ? -16.998 10.731 5.687 1.00 98.19 123 TYR A C 1
ATOM 925 O O . TYR A 1 123 ? -17.529 11.741 6.140 1.00 98.19 123 TYR A O 1
ATOM 933 N N . LEU A 1 124 ? -17.047 10.422 4.387 1.00 98.56 124 LEU A N 1
ATOM 934 C CA . LEU A 1 124 ? -17.522 11.359 3.359 1.00 98.56 124 LEU A CA 1
ATOM 935 C C . LEU A 1 124 ? -18.803 10.915 2.641 1.00 98.56 124 LEU A C 1
ATOM 937 O O . LEU A 1 124 ? -19.503 11.758 2.081 1.00 98.56 124 LEU A O 1
ATOM 941 N N . ALA A 1 125 ? -19.124 9.618 2.613 1.00 98.44 125 ALA A N 1
ATOM 942 C CA . ALA A 1 125 ? -20.336 9.137 1.954 1.00 98.44 125 ALA A CA 1
ATOM 943 C C . ALA A 1 125 ? -21.574 9.323 2.843 1.00 98.44 125 ALA A C 1
ATOM 945 O O . ALA A 1 125 ? -21.496 9.372 4.073 1.00 98.44 125 ALA A O 1
ATOM 946 N N . ARG A 1 126 ? -22.762 9.369 2.225 1.00 98.44 126 ARG A N 1
ATOM 947 C CA . ARG A 1 126 ? -24.015 9.357 2.990 1.00 98.44 126 ARG A CA 1
ATOM 948 C C . ARG A 1 126 ? -24.167 8.021 3.720 1.00 98.44 126 ARG A C 1
ATOM 950 O O . ARG A 1 126 ?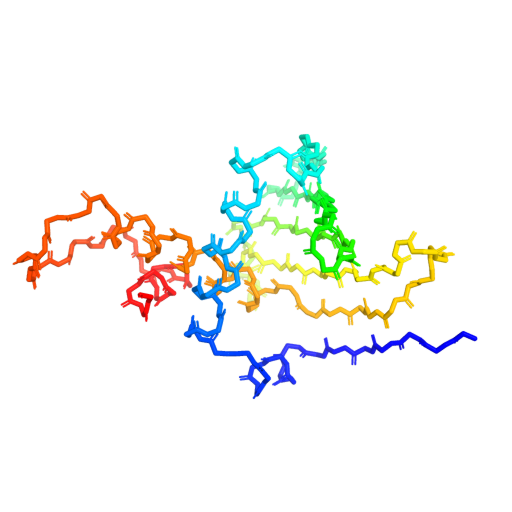 -24.000 6.964 3.107 1.00 98.44 126 ARG A O 1
ATOM 957 N N . LYS A 1 127 ? -24.561 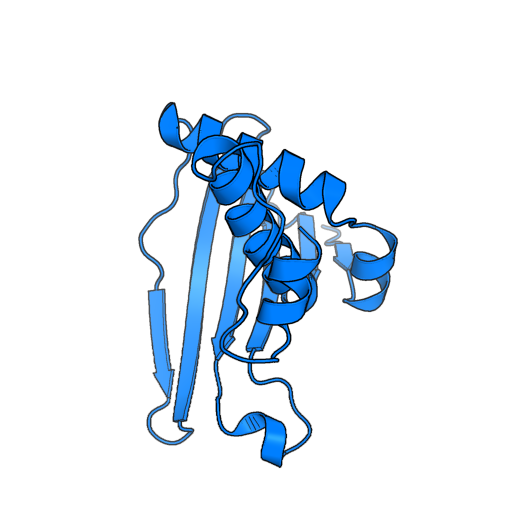8.071 4.997 1.00 96.75 127 LYS A N 1
ATOM 958 C CA . LYS A 1 127 ? -24.753 6.889 5.863 1.00 96.75 127 LYS A CA 1
ATOM 959 C C . LYS A 1 127 ? -25.798 5.896 5.334 1.00 96.75 127 LYS A C 1
ATOM 961 O O . LYS A 1 127 ? -25.773 4.722 5.691 1.00 96.75 127 LYS A O 1
ATOM 966 N N . ASP A 1 128 ? -26.715 6.358 4.492 1.00 97.50 128 ASP A N 1
ATOM 967 C CA . ASP A 1 128 ? -27.811 5.585 3.907 1.00 97.50 128 ASP A CA 1
ATOM 968 C C . ASP A 1 128 ? -27.527 5.102 2.475 1.00 97.50 128 ASP A C 1
ATOM 970 O O . ASP A 1 128 ? -28.426 4.592 1.811 1.00 97.50 128 ASP A O 1
ATOM 974 N N . SER A 1 129 ? -26.287 5.216 1.988 1.00 98.12 129 SER A N 1
ATOM 975 C CA . SER A 1 129 ? -25.912 4.718 0.660 1.00 98.12 129 SER A CA 1
ATOM 976 C C . SER A 1 129 ? -26.221 3.216 0.518 1.00 98.12 129 SER A C 1
ATOM 978 O O . SER A 1 129 ? -25.958 2.420 1.425 1.00 98.12 129 SER A O 1
ATOM 980 N N . ARG A 1 130 ? -26.807 2.825 -0.624 1.00 97.25 130 ARG A N 1
ATOM 981 C CA . ARG A 1 130 ? -27.188 1.429 -0.944 1.00 97.25 130 ARG A CA 1
ATOM 982 C C . ARG A 1 130 ? -26.678 0.926 -2.294 1.00 97.25 130 ARG A C 1
ATOM 984 O O . ARG A 1 130 ? -26.668 -0.277 -2.520 1.00 97.25 130 ARG A O 1
ATOM 991 N N . VAL A 1 131 ? -26.265 1.829 -3.183 1.00 97.94 131 VAL A N 1
ATOM 992 C CA . VAL A 1 131 ? -25.814 1.502 -4.542 1.00 97.94 131 VAL A CA 1
ATOM 993 C C . VAL A 1 131 ? -24.415 2.067 -4.741 1.00 97.94 131 VAL A C 1
ATOM 995 O O . VAL A 1 131 ? -24.188 3.250 -4.496 1.00 97.94 131 VAL A O 1
ATOM 998 N N . VAL A 1 132 ? -23.490 1.220 -5.194 1.00 97.31 132 VAL A N 1
ATOM 999 C CA . VAL A 1 132 ? -22.108 1.592 -5.521 1.00 97.31 132 VAL A CA 1
ATOM 1000 C C . VAL A 1 132 ? -21.903 1.434 -7.023 1.00 97.31 132 VAL A C 1
ATOM 1002 O O . VAL A 1 132 ? -22.127 0.359 -7.576 1.00 97.31 132 VAL A O 1
ATOM 1005 N N . GLY A 1 133 ? -21.475 2.507 -7.686 1.00 97.56 133 GLY A N 1
ATOM 1006 C CA . GLY A 1 133 ? -21.058 2.476 -9.086 1.00 97.56 133 GLY A CA 1
ATOM 1007 C C . GLY A 1 133 ? -19.559 2.211 -9.200 1.00 97.56 133 GLY A C 1
ATOM 1008 O O . GLY A 1 133 ? -18.767 2.877 -8.540 1.00 97.56 133 GLY A O 1
ATOM 1009 N N . MET A 1 134 ? -19.168 1.267 -10.058 1.00 97.38 134 MET A N 1
ATOM 1010 C CA . MET A 1 134 ? -17.765 0.923 -10.306 1.00 97.38 134 MET A CA 1
ATOM 1011 C C . MET A 1 134 ? -17.430 1.123 -11.785 1.00 97.38 134 MET A C 1
ATOM 1013 O O . MET A 1 134 ? -18.010 0.466 -12.646 1.00 97.38 134 MET A O 1
ATOM 1017 N N . VAL A 1 135 ? -16.468 2.001 -12.083 1.00 97.31 135 VAL A N 1
ATOM 1018 C CA . VAL A 1 135 ? -15.936 2.188 -13.442 1.00 97.31 135 VAL A CA 1
ATOM 1019 C C . VAL A 1 135 ? -14.557 1.535 -13.524 1.00 97.31 135 VAL A C 1
ATOM 1021 O O . VAL A 1 135 ? -13.592 1.997 -12.918 1.00 97.31 135 VAL A O 1
ATOM 1024 N N . GLY A 1 136 ? -14.486 0.428 -14.267 1.00 93.62 136 GLY A N 1
ATOM 1025 C CA . GLY A 1 136 ? -13.331 -0.472 -14.327 1.00 93.62 136 GLY A CA 1
ATOM 1026 C C . GLY A 1 136 ? -13.495 -1.714 -13.439 1.00 93.62 136 GLY A C 1
ATOM 1027 O O . GLY A 1 136 ? -14.081 -1.659 -12.364 1.00 93.62 136 GLY A O 1
ATOM 1028 N N . ALA A 1 137 ? -12.954 -2.854 -13.887 1.00 94.25 137 ALA A N 1
ATOM 1029 C CA . ALA A 1 137 ? -13.133 -4.172 -13.249 1.00 94.25 137 ALA A CA 1
ATOM 1030 C C . ALA A 1 137 ? -11.797 -4.878 -12.915 1.00 94.25 137 ALA A C 1
ATOM 1032 O O . ALA A 1 137 ? -11.689 -6.108 -12.885 1.00 94.25 137 ALA A O 1
ATOM 1033 N N . GLY A 1 138 ? -10.742 -4.090 -12.692 1.00 91.00 138 GLY A N 1
ATOM 1034 C CA . GLY A 1 138 ? -9.401 -4.583 -12.372 1.00 91.00 138 GLY A CA 1
ATOM 1035 C C . GLY A 1 138 ? -9.226 -5.034 -10.916 1.00 91.00 138 GLY A C 1
ATOM 1036 O O . GLY A 1 138 ? -10.166 -5.074 -10.122 1.00 91.00 138 GLY A O 1
ATOM 1037 N N . VAL A 1 139 ? -7.979 -5.339 -10.541 1.00 91.62 139 VAL A N 1
ATOM 1038 C CA . VAL A 1 139 ? -7.608 -5.751 -9.170 1.00 91.62 139 VAL A CA 1
ATOM 1039 C C . VAL A 1 139 ? -8.025 -4.706 -8.131 1.00 91.62 139 VAL A C 1
ATOM 1041 O O . VAL A 1 139 ? -8.571 -5.062 -7.092 1.00 91.62 139 VAL A O 1
ATOM 1044 N N . GLN A 1 140 ? -7.827 -3.421 -8.435 1.00 93.88 140 GLN A N 1
ATOM 1045 C CA . GLN A 1 140 ? -8.179 -2.339 -7.515 1.00 93.88 140 GLN A CA 1
ATOM 1046 C C . GLN A 1 140 ? -9.691 -2.196 -7.331 1.00 93.88 140 GLN A C 1
ATOM 1048 O O . GLN A 1 140 ? -10.128 -1.997 -6.208 1.00 93.88 140 GLN A O 1
ATOM 1053 N N . ALA A 1 141 ? -10.499 -2.385 -8.381 1.00 95.94 141 ALA A N 1
ATOM 1054 C CA . ALA A 1 141 ? -11.958 -2.329 -8.264 1.00 95.94 141 ALA A CA 1
ATOM 1055 C C . ALA A 1 141 ? -12.489 -3.377 -7.271 1.00 95.94 141 ALA A C 1
ATOM 1057 O O . ALA A 1 141 ? -13.338 -3.078 -6.438 1.00 95.94 141 ALA A O 1
ATOM 1058 N N . ARG A 1 142 ? -11.921 -4.590 -7.291 1.00 96.31 142 ARG A N 1
ATOM 1059 C CA . ARG A 1 142 ? -12.257 -5.644 -6.321 1.00 96.31 142 ARG A CA 1
ATOM 1060 C C . ARG A 1 142 ? -11.852 -5.290 -4.892 1.00 96.31 142 ARG A C 1
ATOM 1062 O O . ARG A 1 142 ? -12.583 -5.625 -3.971 1.00 96.31 142 ARG A O 1
ATOM 1069 N N . ALA A 1 143 ? -10.697 -4.654 -4.700 1.00 96.81 143 ALA A N 1
ATOM 1070 C CA . ALA A 1 143 ? -10.262 -4.223 -3.373 1.00 96.81 143 ALA A CA 1
ATOM 1071 C C . ALA A 1 143 ? -11.121 -3.066 -2.841 1.00 96.81 143 ALA A C 1
ATOM 1073 O O . ALA A 1 143 ? -11.502 -3.102 -1.681 1.00 96.81 143 ALA A O 1
ATOM 1074 N N . GLN A 1 144 ? -11.467 -2.098 -3.694 1.00 98.25 144 GLN A N 1
ATOM 1075 C CA . GLN A 1 144 ? -12.364 -0.986 -3.361 1.00 98.25 144 GLN A CA 1
ATOM 1076 C C . GLN A 1 144 ? -13.747 -1.483 -2.935 1.00 98.25 144 GLN A C 1
ATOM 1078 O O . GLN A 1 144 ? -14.246 -1.066 -1.906 1.00 98.25 144 GLN A O 1
ATOM 1083 N N . LEU A 1 145 ? -14.340 -2.420 -3.682 1.00 97.25 145 LEU A N 1
ATOM 1084 C CA . LEU A 1 145 ? -15.668 -2.952 -3.360 1.00 97.25 145 LEU A CA 1
ATOM 1085 C C . LEU A 1 145 ? -15.691 -3.814 -2.082 1.00 97.25 145 LEU A C 1
ATOM 1087 O O . LEU A 1 145 ? -16.744 -3.985 -1.479 1.00 97.25 145 LEU A O 1
ATOM 1091 N N . ARG A 1 146 ? -14.554 -4.409 -1.701 1.00 96.12 146 ARG A N 1
ATOM 1092 C CA . ARG A 1 146 ? -14.432 -5.232 -0.485 1.00 96.12 146 ARG A CA 1
ATOM 1093 C C . ARG A 1 146 ? -14.204 -4.416 0.788 1.00 96.12 146 ARG A C 1
ATOM 1095 O O . ARG A 1 146 ? -14.347 -4.995 1.863 1.00 96.12 146 ARG A O 1
ATOM 1102 N N . ALA A 1 147 ? -13.733 -3.177 0.657 1.00 93.81 147 ALA A N 1
ATOM 1103 C CA . ALA A 1 147 ? -13.419 -2.287 1.772 1.00 93.81 147 ALA A CA 1
ATOM 1104 C C . ALA A 1 147 ? -14.684 -1.593 2.287 1.00 93.81 147 ALA A C 1
ATOM 1106 O O . ALA A 1 147 ? -14.768 -1.406 3.520 1.00 93.81 147 ALA A O 1
#